Protein AF-A0A3P7MA56-F1 (afdb_monomer_lite)

Secondary structure (DSSP, 8-state):
-------EEEEEETTEEEEEEE----PPPPPHHHH-HHHHHHHHHHHHHHTT--TT-HHHHHHSS--GGG--SS-TTTHHHHHHHS--

Organism: Cylicostephanus goldi (NCBI:txid71465)

pLDDT: mean 71.94, std 13.22, range [43.56, 95.06]

InterPro domains:
  IPR009001 Translation elongation factor EF1A/initiation factor IF2gamma, C-terminal [SSF50465] (1-34)

Radius of gyration: 25.36 Å; chains: 1; bounding box: 46×41×68 Å

Foldseek 3Di:
DDDDPFPKDFDDDVPDTPDIDTDPDDDDDDDPVCVPPVNVVVVVCVVCVVVVNCPPDVCCVVVVPPDCVPPPPDDVVVVVCVVVVVPD

Structure (mmCIF, N/CA/C/O backbone):
data_AF-A0A3P7MA56-F1
#
_entry.id   AF-A0A3P7MA56-F1
#
loop_
_atom_site.group_PDB
_atom_site.id
_atom_site.type_symbol
_atom_site.label_atom_id
_atom_site.label_alt_id
_atom_site.label_comp_id
_atom_site.label_asym_id
_atom_site.label_entity_id
_atom_site.label_seq_id
_atom_site.pdbx_PDB_ins_code
_atom_site.Cartn_x
_atom_site.Cartn_y
_atom_site.Cartn_z
_atom_site.occupancy
_atom_site.B_iso_or_equiv
_atom_site.auth_seq_id
_atom_site.auth_comp_id
_atom_site.auth_asym_id
_atom_site.auth_atom_id
_atom_site.pdbx_PDB_model_num
ATOM 1 N N . MET A 1 1 ? -7.311 -25.169 27.817 1.00 43.56 1 MET A N 1
ATOM 2 C CA . MET A 1 1 ? -6.659 -24.194 26.919 1.00 43.56 1 MET A CA 1
ATOM 3 C C . MET A 1 1 ? -7.687 -23.123 26.603 1.00 43.56 1 MET A C 1
ATOM 5 O O . MET A 1 1 ? -8.626 -23.396 25.869 1.00 43.56 1 MET A O 1
ATOM 9 N N . PHE A 1 2 ? -7.598 -21.976 27.273 1.00 44.88 2 PHE A N 1
ATOM 10 C CA . PHE A 1 2 ? -8.544 -20.873 27.109 1.00 44.88 2 PHE A CA 1
ATOM 11 C C . PHE A 1 2 ? -7.985 -19.978 26.002 1.00 44.88 2 PHE A C 1
ATOM 13 O O . PHE A 1 2 ? -7.008 -19.268 26.214 1.00 44.88 2 PHE A O 1
ATOM 20 N N . ILE A 1 3 ? -8.503 -20.141 24.787 1.00 50.09 3 ILE A N 1
ATOM 21 C CA . ILE A 1 3 ? -8.105 -19.333 23.635 1.00 50.09 3 ILE A CA 1
ATOM 22 C C . ILE A 1 3 ? -8.928 -18.056 23.738 1.00 50.09 3 ILE A C 1
ATOM 24 O O . ILE A 1 3 ? -10.151 -18.105 23.600 1.00 50.09 3 ILE A O 1
ATOM 28 N N . GLU A 1 4 ? -8.275 -16.942 24.054 1.00 58.47 4 GLU A N 1
ATOM 29 C CA . GLU A 1 4 ? -8.933 -15.640 24.073 1.00 58.47 4 GLU A CA 1
ATOM 30 C C . GLU A 1 4 ? -9.557 -15.403 22.687 1.00 58.47 4 GLU A C 1
ATOM 32 O O . GLU A 1 4 ? -8.898 -15.708 21.686 1.00 58.47 4 GLU A O 1
ATOM 37 N N . PRO A 1 5 ? -10.830 -14.969 22.583 1.00 62.59 5 PRO A N 1
ATOM 38 C CA . PRO A 1 5 ? -11.510 -14.848 21.302 1.00 62.59 5 PRO A CA 1
ATOM 39 C C . PRO A 1 5 ? -10.764 -13.850 20.428 1.00 62.59 5 PRO A C 1
ATOM 41 O O . PRO A 1 5 ? -10.940 -12.638 20.532 1.00 62.59 5 PRO A O 1
ATOM 44 N N . GLN A 1 6 ? -9.892 -14.367 19.571 1.00 65.69 6 GLN A N 1
ATOM 45 C CA . GLN A 1 6 ? -9.098 -13.522 18.713 1.00 65.69 6 GLN A CA 1
ATOM 46 C C . GLN A 1 6 ? -10.054 -12.810 17.771 1.00 65.69 6 GLN A C 1
ATOM 48 O O . GLN A 1 6 ? -10.858 -13.464 17.097 1.00 65.69 6 GLN A O 1
ATOM 53 N N . GLN A 1 7 ? -10.023 -11.474 17.803 1.00 73.44 7 GLN A N 1
ATOM 54 C CA . GLN A 1 7 ? -10.942 -10.618 17.064 1.00 73.44 7 GLN A CA 1
ATOM 55 C C . GLN A 1 7 ? -10.744 -10.879 15.569 1.00 73.44 7 GLN A C 1
ATOM 57 O O . GLN A 1 7 ? -9.870 -10.324 14.904 1.00 73.44 7 GLN A O 1
ATOM 62 N N . ARG A 1 8 ? -11.528 -11.820 15.052 1.00 83.50 8 ARG A N 1
ATOM 63 C CA . ARG A 1 8 ? -11.537 -12.207 13.654 1.00 83.50 8 ARG A CA 1
ATOM 64 C C . ARG A 1 8 ? -12.453 -11.248 12.930 1.00 83.50 8 ARG A C 1
ATOM 66 O O . ARG A 1 8 ? -13.606 -11.082 13.319 1.00 83.50 8 ARG A O 1
ATOM 73 N N . PHE A 1 9 ? -11.953 -10.638 11.872 1.00 87.19 9 PHE A N 1
ATOM 74 C CA . PHE A 1 9 ? -12.729 -9.732 11.045 1.00 87.19 9 PHE A CA 1
ATOM 75 C C . PHE A 1 9 ? -12.895 -10.306 9.642 1.00 87.19 9 PHE A C 1
ATOM 77 O O . PHE A 1 9 ? -12.123 -11.146 9.176 1.00 87.19 9 PHE A O 1
ATOM 84 N N . THR A 1 10 ? -13.949 -9.862 8.967 1.00 90.75 10 THR A N 1
ATOM 85 C CA . THR A 1 10 ? -14.221 -10.185 7.567 1.00 90.75 10 THR A CA 1
ATOM 86 C C . THR A 1 10 ? -14.478 -8.882 6.829 1.00 90.75 10 THR A C 1
ATOM 88 O O . THR A 1 10 ? -15.364 -8.124 7.214 1.00 90.75 10 THR A O 1
ATOM 91 N N . ILE A 1 11 ? -13.710 -8.623 5.777 1.00 92.50 11 ILE A N 1
ATOM 92 C CA . ILE A 1 11 ? -13.912 -7.493 4.875 1.00 92.50 11 ILE A CA 1
ATOM 93 C C . ILE A 1 11 ? -14.873 -7.953 3.783 1.00 92.50 11 ILE A C 1
ATOM 95 O O . ILE A 1 11 ? -14.645 -8.970 3.121 1.00 92.50 11 ILE A O 1
ATOM 99 N N . ARG A 1 12 ? -15.967 -7.211 3.614 1.00 94.19 12 ARG A N 1
ATOM 100 C CA . ARG A 1 12 ? -16.963 -7.456 2.572 1.00 94.19 12 ARG A CA 1
ATOM 101 C C . ARG A 1 12 ? -17.094 -6.238 1.674 1.00 94.19 12 ARG A C 1
ATOM 103 O O . ARG A 1 12 ? -17.118 -5.110 2.158 1.00 94.19 12 ARG A O 1
ATOM 110 N N . GLN A 1 13 ? -17.222 -6.484 0.379 1.00 93.62 13 GLN A N 1
ATOM 111 C CA . GLN A 1 13 ? -17.589 -5.493 -0.620 1.00 93.62 13 GLN A CA 1
ATOM 112 C C .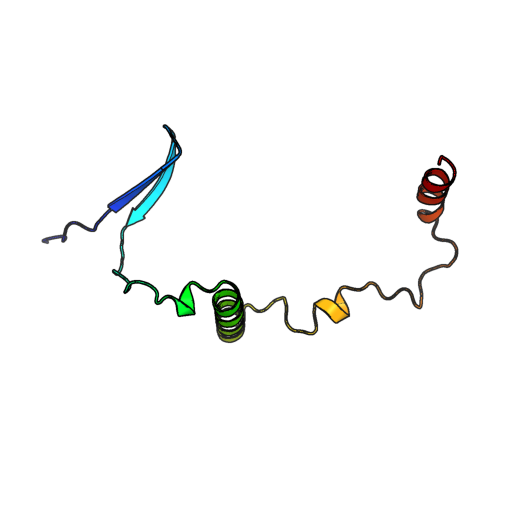 GLN A 1 13 ? -18.939 -5.912 -1.207 1.00 93.62 13 GLN A C 1
ATOM 114 O O . GLN A 1 13 ? -19.031 -6.863 -1.981 1.00 93.62 13 GLN A O 1
ATOM 119 N N . GLY A 1 14 ? -20.009 -5.246 -0.764 1.00 92.12 14 GLY A N 1
ATOM 120 C CA . GLY A 1 14 ? -21.379 -5.667 -1.058 1.00 92.12 14 GLY A CA 1
ATOM 121 C C . GLY A 1 14 ? -21.683 -7.044 -0.462 1.00 92.12 14 GLY A C 1
ATOM 122 O O . GLY A 1 14 ? -21.596 -7.240 0.750 1.00 92.12 14 GLY A O 1
ATOM 123 N N . THR A 1 15 ? -22.027 -8.004 -1.320 1.00 93.38 15 THR A N 1
ATOM 124 C CA . THR A 1 15 ? -22.321 -9.394 -0.933 1.00 93.38 15 THR A CA 1
ATOM 125 C C . THR A 1 15 ? -21.088 -10.301 -0.937 1.00 93.38 15 THR A C 1
ATOM 127 O O . THR A 1 15 ? -21.168 -11.433 -0.461 1.00 93.38 15 THR A O 1
ATOM 130 N N . THR A 1 16 ? -19.944 -9.824 -1.434 1.00 93.06 16 THR A N 1
ATOM 131 C CA . THR A 1 16 ? -18.734 -10.634 -1.603 1.00 93.06 16 THR A CA 1
ATOM 132 C C . THR A 1 16 ? -17.749 -10.408 -0.462 1.00 93.06 16 THR A C 1
ATOM 134 O O . THR A 1 16 ? -17.444 -9.273 -0.097 1.00 93.06 16 THR A O 1
ATOM 137 N N . THR A 1 17 ? -17.207 -11.495 0.085 1.00 95.06 17 THR A N 1
ATOM 138 C CA . THR A 1 17 ? -16.092 -11.447 1.038 1.00 95.06 17 THR A CA 1
ATOM 139 C C . THR A 1 17 ? -14.781 -11.252 0.283 1.00 95.06 17 THR A C 1
ATOM 141 O O . THR A 1 17 ? -14.401 -12.109 -0.510 1.00 95.06 17 THR A O 1
ATOM 144 N N . THR A 1 18 ? -14.086 -10.144 0.538 1.00 94.12 18 THR A N 1
ATOM 145 C CA . THR A 1 18 ? -12.788 -9.823 -0.080 1.00 94.12 18 THR A CA 1
ATOM 146 C C . THR A 1 18 ? -11.605 -10.243 0.787 1.00 94.12 18 THR A C 1
ATOM 148 O O . THR A 1 18 ? -10.502 -10.410 0.274 1.00 94.12 18 THR A O 1
ATOM 151 N N . GLY A 1 19 ? -11.816 -10.460 2.088 1.00 92.31 19 GLY A N 1
ATOM 152 C CA . GLY A 1 19 ? -10.772 -10.971 2.968 1.00 92.31 19 GLY A CA 1
ATOM 153 C C . GLY A 1 19 ? -11.275 -11.338 4.357 1.00 92.31 19 GLY A C 1
ATOM 154 O O . GLY A 1 19 ? -12.265 -10.798 4.845 1.00 92.31 19 GLY A O 1
ATOM 155 N N . THR A 1 20 ? -10.567 -12.252 5.010 1.00 91.62 20 THR A N 1
ATOM 156 C CA . THR A 1 20 ? -10.765 -12.618 6.417 1.00 91.62 20 THR A CA 1
ATOM 157 C C . THR A 1 20 ? -9.431 -12.528 7.132 1.00 91.62 20 THR A C 1
ATOM 159 O O . THR A 1 20 ? -8.420 -12.961 6.582 1.00 91.62 20 THR A O 1
ATOM 162 N N . GLY A 1 21 ? -9.420 -12.006 8.351 1.00 87.06 21 GLY A N 1
ATOM 163 C CA . GLY A 1 21 ? -8.194 -11.836 9.116 1.00 87.06 21 GLY A CA 1
ATOM 164 C C . GLY A 1 21 ? -8.437 -11.920 10.610 1.00 87.06 21 GLY A C 1
ATOM 165 O O . GLY A 1 21 ? -9.574 -12.008 11.073 1.00 87.06 21 GLY A O 1
ATOM 166 N N . VAL A 1 22 ? -7.347 -11.907 11.360 1.00 85.50 22 VAL A N 1
ATOM 167 C CA . VAL A 1 22 ? -7.341 -11.880 12.819 1.00 85.50 22 VAL A CA 1
ATOM 168 C C . VAL A 1 22 ? -6.481 -10.696 13.235 1.00 85.50 22 VAL A C 1
ATOM 170 O O . VAL A 1 22 ? -5.394 -10.517 12.688 1.00 85.50 22 VAL A O 1
ATOM 173 N N . PHE A 1 23 ? -6.965 -9.874 14.164 1.00 79.62 23 PHE A N 1
ATOM 174 C CA . PHE A 1 23 ? -6.135 -8.823 14.746 1.00 79.62 23 PHE A CA 1
ATOM 175 C C . PHE A 1 23 ? -5.053 -9.453 15.630 1.00 79.62 23 PHE A C 1
ATOM 177 O O . PHE A 1 23 ? -5.358 -10.250 16.518 1.00 79.62 23 PHE A O 1
ATOM 184 N N . THR A 1 24 ? -3.793 -9.109 15.369 1.00 78.94 24 THR A N 1
ATOM 185 C CA . THR A 1 24 ? -2.653 -9.523 16.197 1.00 78.94 24 THR A CA 1
ATOM 186 C C . THR A 1 24 ? -2.430 -8.542 17.341 1.00 78.94 24 THR A C 1
ATOM 188 O O . THR A 1 24 ? -2.294 -8.965 18.482 1.00 78.94 24 THR A O 1
ATOM 191 N N . GLU A 1 25 ? -2.444 -7.240 17.043 1.00 78.81 25 GLU A N 1
ATOM 192 C CA . GLU A 1 25 ? -2.206 -6.148 17.990 1.00 78.81 25 GLU A CA 1
ATOM 193 C C . GLU A 1 25 ? -3.032 -4.914 17.591 1.00 78.81 25 GLU A C 1
ATOM 195 O O . GLU A 1 25 ? -3.284 -4.678 16.405 1.00 78.81 25 GLU A O 1
ATOM 200 N N . LEU A 1 26 ? -3.461 -4.122 18.580 1.00 75.94 26 LEU A N 1
ATOM 201 C CA . LEU A 1 26 ? -4.241 -2.900 18.371 1.00 75.94 26 LEU A CA 1
ATOM 202 C C . LEU A 1 26 ? -3.300 -1.691 18.379 1.00 75.94 26 LEU A C 1
ATOM 204 O O . LEU A 1 26 ? -2.741 -1.334 19.414 1.00 75.94 26 LEU A O 1
ATOM 208 N N . LEU A 1 27 ? -3.103 -1.079 17.212 1.00 78.62 27 LEU A N 1
ATOM 209 C CA . LEU A 1 27 ? -2.214 0.074 17.063 1.00 78.62 27 LEU A CA 1
ATOM 210 C C . LEU A 1 27 ? -2.892 1.373 17.536 1.00 78.62 27 LEU A C 1
ATOM 212 O O . LEU A 1 27 ? -4.114 1.509 17.400 1.00 78.62 27 LEU A O 1
ATOM 216 N N . PRO A 1 28 ? -2.123 2.346 18.062 1.00 84.31 28 PRO A N 1
ATOM 217 C CA . PRO A 1 28 ? -2.664 3.645 18.442 1.00 84.31 28 PRO A CA 1
ATOM 218 C C . PRO A 1 28 ? -3.215 4.406 17.219 1.00 84.31 28 PRO A C 1
ATOM 220 O O . PRO A 1 28 ? -2.725 4.221 16.099 1.00 84.31 28 PRO A O 1
ATOM 223 N N . PRO A 1 29 ? -4.220 5.284 17.407 1.00 83.56 29 PRO A N 1
ATOM 224 C CA . PRO A 1 29 ? -4.715 6.148 16.342 1.00 83.56 29 PRO A CA 1
ATOM 225 C C . PRO A 1 29 ? -3.596 7.016 15.761 1.00 83.56 29 PRO A C 1
ATOM 227 O O . PRO A 1 29 ? -2.809 7.598 16.505 1.00 83.56 29 PRO A O 1
ATOM 230 N N . GLN A 1 30 ? -3.562 7.142 14.434 1.00 81.94 30 GLN A N 1
ATOM 231 C CA . GLN A 1 30 ? -2.593 8.006 13.761 1.00 81.94 30 GLN A CA 1
ATOM 232 C C . GLN A 1 30 ? -2.837 9.477 14.100 1.00 81.94 30 GLN A C 1
ATOM 234 O O . GLN A 1 30 ? -3.977 9.959 14.060 1.00 81.94 30 GLN A O 1
ATOM 239 N N . THR A 1 31 ? -1.749 10.192 14.359 1.00 84.88 31 THR A N 1
ATOM 240 C CA . THR A 1 31 ? -1.745 11.646 14.534 1.00 84.88 31 THR A CA 1
ATOM 241 C C . THR A 1 31 ? -2.049 12.361 13.213 1.00 84.88 31 THR A C 1
ATOM 243 O O . THR A 1 31 ? -1.896 11.804 12.121 1.00 84.88 31 THR A O 1
ATOM 246 N N . ASP A 1 32 ? -2.490 13.618 13.277 1.00 80.19 32 ASP A N 1
ATOM 247 C CA . ASP A 1 32 ? -2.830 14.382 12.068 1.00 80.19 32 ASP A CA 1
ATOM 248 C C . ASP A 1 32 ? -1.604 14.679 11.186 1.00 80.19 32 ASP A C 1
ATOM 250 O O . ASP A 1 32 ? -1.718 14.764 9.960 1.00 80.19 32 ASP A O 1
ATOM 254 N N . GLU A 1 33 ? -0.410 14.735 11.780 1.00 76.94 33 GLU A N 1
ATOM 255 C CA . GLU A 1 33 ? 0.858 14.868 11.057 1.00 76.94 33 GLU A CA 1
ATOM 256 C C . GLU A 1 33 ? 1.201 13.616 10.234 1.00 76.94 33 GLU A C 1
ATOM 258 O O . GLU A 1 33 ? 1.736 13.727 9.124 1.00 76.94 33 GLU A O 1
ATOM 263 N N . GLU A 1 34 ? 0.855 12.427 10.734 1.00 72.06 34 GLU A N 1
ATOM 264 C CA . GLU A 1 34 ? 1.073 11.137 10.063 1.00 72.06 34 GLU A CA 1
ATOM 265 C C . GLU A 1 34 ? 0.046 10.867 8.959 1.00 72.06 34 GLU A C 1
ATOM 267 O O . GLU A 1 34 ? 0.350 10.191 7.971 1.00 72.06 34 GLU A O 1
ATOM 272 N N . LYS A 1 35 ? -1.159 11.437 9.078 1.00 77.31 35 LYS A N 1
ATOM 273 C CA . LYS A 1 35 ? -2.178 11.386 8.018 1.00 77.31 35 LYS A CA 1
ATOM 274 C C . LYS A 1 35 ? -1.776 12.195 6.785 1.00 77.31 35 LYS A C 1
ATOM 276 O O . LYS A 1 35 ? -2.326 11.969 5.705 1.00 77.31 35 LYS A O 1
ATOM 281 N N . ASN A 1 36 ? -0.818 13.120 6.909 1.00 82.50 36 ASN A N 1
ATOM 282 C CA . ASN A 1 36 ? -0.374 13.933 5.786 1.00 82.50 36 ASN A CA 1
ATOM 283 C C . ASN A 1 36 ? 0.287 13.051 4.701 1.00 82.50 36 ASN A C 1
ATOM 285 O O . ASN A 1 36 ? 1.316 12.411 4.952 1.00 82.50 36 ASN A O 1
ATOM 289 N N . PRO A 1 37 ? -0.235 13.042 3.459 1.00 79.56 37 PRO A N 1
ATOM 290 C CA . PRO A 1 37 ? 0.249 12.160 2.398 1.00 79.56 37 PRO A CA 1
ATOM 291 C C . PRO A 1 37 ? 1.720 12.396 2.028 1.00 79.56 37 PRO A C 1
ATOM 293 O O . PRO A 1 37 ? 2.391 11.467 1.572 1.00 79.56 37 PRO A O 1
ATOM 296 N N . LYS A 1 38 ? 2.250 13.611 2.236 1.00 80.00 38 LYS A N 1
ATOM 297 C CA . LYS A 1 38 ? 3.671 13.913 2.000 1.00 80.00 38 LYS A CA 1
ATOM 298 C C . LYS A 1 38 ? 4.568 13.217 3.026 1.00 80.00 38 LYS A C 1
ATOM 300 O O . LYS A 1 38 ? 5.5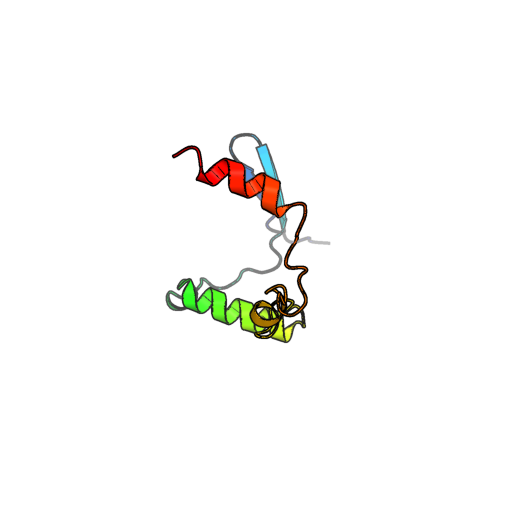63 12.599 2.648 1.00 80.00 38 LYS A O 1
ATOM 305 N N . ASN A 1 39 ? 4.176 13.255 4.298 1.00 79.88 39 ASN A N 1
ATOM 306 C CA . ASN A 1 39 ? 4.909 12.614 5.389 1.00 79.88 39 ASN A CA 1
ATOM 307 C C . ASN A 1 39 ? 4.844 11.092 5.265 1.00 79.88 39 ASN A C 1
ATOM 309 O O . ASN A 1 39 ? 5.876 10.430 5.347 1.00 79.88 39 ASN A O 1
ATOM 313 N N . LYS A 1 40 ? 3.669 10.545 4.931 1.00 79.19 40 LYS A N 1
ATOM 314 C CA . LYS A 1 40 ? 3.488 9.108 4.696 1.00 79.19 40 LYS A CA 1
ATOM 315 C C . LYS A 1 40 ? 4.426 8.568 3.614 1.00 79.19 40 LYS A C 1
ATOM 317 O O . LYS A 1 40 ? 5.074 7.549 3.826 1.00 79.19 40 LYS A O 1
ATOM 322 N N . LYS A 1 41 ? 4.553 9.264 2.477 1.00 78.62 41 LYS A N 1
ATOM 323 C CA . LYS A 1 41 ? 5.483 8.865 1.403 1.00 78.62 41 LYS A CA 1
ATOM 324 C C . LYS A 1 41 ? 6.942 8.903 1.855 1.00 78.62 41 LYS A C 1
ATOM 326 O O . LYS A 1 41 ? 7.700 7.994 1.527 1.00 78.62 41 LYS A O 1
ATOM 331 N N . LYS A 1 42 ? 7.332 9.931 2.613 1.00 81.19 42 LYS A N 1
ATOM 332 C CA . LYS A 1 42 ? 8.696 10.064 3.143 1.00 81.19 42 LYS A CA 1
ATOM 333 C C . LYS A 1 42 ? 9.030 8.935 4.124 1.00 81.19 42 LYS A C 1
ATOM 335 O O . LYS A 1 42 ? 10.084 8.323 3.994 1.00 81.19 42 LYS A O 1
ATOM 340 N N . LEU A 1 43 ? 8.118 8.632 5.047 1.00 78.00 43 LEU A N 1
ATOM 341 C CA . LEU A 1 43 ? 8.266 7.547 6.020 1.00 78.00 43 LEU A CA 1
ATOM 342 C C . LEU A 1 43 ? 8.289 6.173 5.339 1.00 78.00 43 LEU A C 1
ATOM 344 O O . LEU A 1 43 ? 9.146 5.356 5.652 1.00 78.00 43 LEU A O 1
ATOM 348 N N . MET A 1 44 ? 7.424 5.946 4.345 1.00 78.44 44 MET A N 1
ATOM 349 C CA . MET A 1 44 ? 7.451 4.719 3.541 1.00 78.44 44 MET A CA 1
ATOM 350 C C . MET A 1 44 ? 8.779 4.550 2.801 1.00 78.44 44 MET A C 1
ATOM 352 O O . MET A 1 44 ? 9.336 3.460 2.818 1.00 78.44 44 MET A O 1
ATOM 356 N N . LYS A 1 45 ? 9.313 5.611 2.181 1.00 75.81 45 LYS A N 1
ATOM 357 C CA . LYS A 1 45 ? 10.616 5.552 1.500 1.00 75.81 45 LYS A CA 1
ATOM 358 C C . LYS A 1 45 ? 11.738 5.182 2.475 1.00 75.81 45 LYS A C 1
ATOM 360 O O . LYS A 1 45 ? 12.541 4.314 2.154 1.00 75.81 45 LYS A O 1
ATOM 365 N N . ALA A 1 46 ? 11.755 5.802 3.655 1.00 79.62 46 ALA A N 1
ATOM 366 C CA . ALA A 1 46 ? 12.746 5.519 4.690 1.00 79.62 46 ALA A CA 1
ATOM 367 C C . ALA A 1 46 ? 12.662 4.067 5.194 1.00 79.62 46 ALA A C 1
ATOM 369 O O . ALA A 1 46 ? 13.685 3.405 5.329 1.00 79.62 46 ALA A O 1
ATOM 370 N N . GLU A 1 47 ? 11.453 3.546 5.411 1.00 77.25 47 GLU A N 1
ATOM 371 C CA . GLU A 1 47 ? 11.260 2.166 5.866 1.00 77.25 47 GLU A CA 1
ATOM 372 C C . GLU A 1 47 ? 11.625 1.143 4.779 1.00 77.25 47 GLU A C 1
ATOM 374 O O . GLU A 1 47 ? 12.279 0.143 5.062 1.00 77.25 47 GLU A O 1
ATOM 379 N N . MET A 1 48 ? 11.284 1.418 3.516 1.00 72.56 48 MET A N 1
ATOM 380 C CA . MET A 1 48 ? 11.690 0.582 2.380 1.00 72.56 48 MET A CA 1
ATOM 381 C C . MET A 1 48 ? 13.212 0.536 2.219 1.00 72.56 48 MET A C 1
ATOM 383 O O . MET A 1 48 ? 13.769 -0.527 1.957 1.00 72.56 48 MET A O 1
ATOM 387 N N . GLU A 1 49 ? 13.899 1.664 2.407 1.00 75.81 49 GLU A N 1
ATOM 388 C CA . GLU A 1 49 ? 15.363 1.721 2.408 1.00 75.81 49 GLU A CA 1
ATOM 389 C C . GLU A 1 49 ? 15.962 0.940 3.584 1.00 75.81 49 GLU A C 1
ATOM 391 O O . GLU A 1 49 ? 16.867 0.133 3.378 1.00 75.81 49 GLU A O 1
ATOM 396 N N . ARG A 1 50 ? 15.400 1.090 4.792 1.00 77.94 50 ARG A N 1
ATOM 397 C CA . ARG A 1 50 ? 15.807 0.337 5.990 1.00 77.94 50 ARG A CA 1
ATOM 398 C C . ARG A 1 50 ? 15.675 -1.174 5.802 1.00 77.94 50 ARG A C 1
ATOM 400 O O . ARG A 1 50 ? 16.534 -1.925 6.253 1.00 77.94 50 ARG A O 1
ATOM 407 N N . LEU A 1 51 ? 14.607 -1.619 5.145 1.00 73.88 51 LEU A N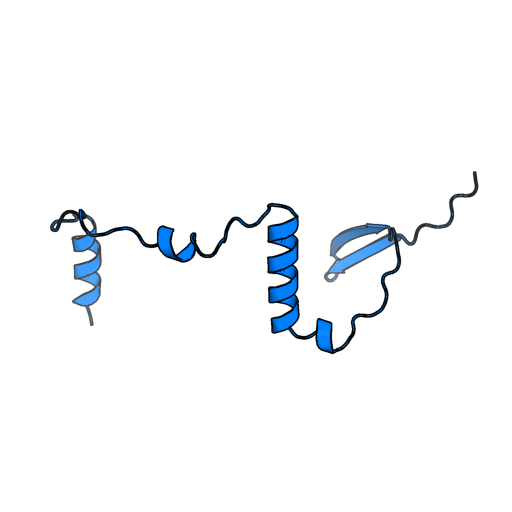 1
ATOM 408 C CA . LEU A 1 51 ? 14.358 -3.030 4.850 1.00 73.88 51 LEU A CA 1
ATOM 409 C C . LEU A 1 51 ? 15.182 -3.546 3.653 1.00 73.88 51 LEU A C 1
ATOM 411 O O . LEU A 1 51 ? 15.087 -4.725 3.322 1.00 73.88 51 LEU A O 1
ATOM 415 N N . GLY A 1 52 ? 15.975 -2.694 2.988 1.00 69.62 52 GLY A N 1
ATOM 416 C CA . GLY A 1 52 ? 16.724 -3.052 1.777 1.00 69.62 52 GLY A CA 1
ATOM 417 C C . GLY A 1 52 ? 15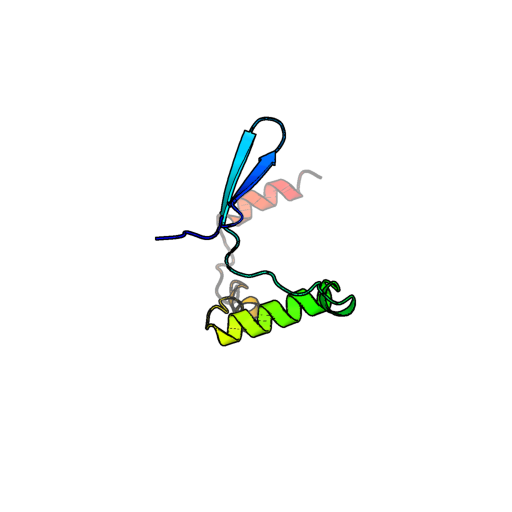.844 -3.229 0.532 1.00 69.62 52 GLY A C 1
ATOM 418 O O . GLY A 1 52 ? 16.327 -3.630 -0.523 1.00 69.62 52 GLY A O 1
ATOM 419 N N . PHE A 1 53 ? 14.557 -2.893 0.635 1.00 63.53 53 PHE A N 1
ATOM 420 C CA . PHE A 1 53 ? 13.537 -2.975 -0.410 1.00 63.53 53 PHE A CA 1
ATOM 421 C C . PHE A 1 53 ? 13.344 -1.631 -1.121 1.00 63.53 53 PHE A C 1
ATOM 423 O O . PHE A 1 53 ? 12.216 -1.239 -1.421 1.00 63.53 53 PHE A O 1
ATOM 430 N N . ASN A 1 54 ? 14.421 -0.900 -1.418 1.00 56.50 54 ASN A N 1
ATOM 431 C CA . ASN A 1 54 ? 14.323 0.284 -2.272 1.00 56.50 54 ASN A CA 1
ATOM 432 C C . ASN A 1 54 ? 14.785 -0.015 -3.715 1.00 56.50 54 ASN A C 1
ATOM 434 O O . ASN A 1 54 ? 15.922 0.302 -4.067 1.00 56.50 54 ASN A O 1
ATOM 438 N N . PRO A 1 55 ? 13.915 -0.568 -4.589 1.00 55.47 55 PRO A N 1
ATOM 439 C CA . PRO A 1 55 ? 14.204 -0.702 -6.018 1.00 55.47 55 PRO A CA 1
ATOM 440 C C . PRO A 1 55 ? 14.208 0.648 -6.763 1.00 55.47 55 PRO A C 1
ATOM 442 O O . PRO A 1 55 ? 14.551 0.690 -7.942 1.00 55.47 55 PRO A O 1
ATOM 445 N N . TYR A 1 56 ? 13.862 1.756 -6.093 1.00 54.22 56 TYR A N 1
ATOM 446 C CA . TYR A 1 56 ? 13.765 3.109 -6.652 1.00 54.22 56 TYR A CA 1
ATOM 447 C C . TYR A 1 56 ? 14.675 4.107 -5.920 1.00 54.22 56 TYR A C 1
ATOM 449 O O . TYR A 1 56 ? 14.284 5.245 -5.642 1.00 54.22 56 TYR A O 1
ATOM 457 N N . GLY A 1 57 ? 15.906 3.704 -5.590 1.00 56.28 57 GLY A N 1
ATOM 458 C CA . GLY A 1 57 ? 16.941 4.670 -5.207 1.00 56.28 57 GLY A CA 1
ATOM 459 C C . GLY A 1 57 ? 17.039 5.806 -6.239 1.00 56.28 57 GLY A C 1
ATOM 460 O O . GLY A 1 57 ? 16.652 5.624 -7.392 1.00 56.28 57 GLY A O 1
ATOM 461 N N . GLU A 1 58 ? 17.579 6.972 -5.864 1.00 56.88 58 GLU A N 1
ATOM 462 C CA . GLU A 1 58 ? 17.684 8.158 -6.752 1.00 56.88 58 GLU A CA 1
ATOM 463 C C . GLU A 1 58 ? 18.346 7.871 -8.118 1.00 56.88 58 GLU A C 1
ATOM 465 O O . GLU A 1 58 ? 18.191 8.618 -9.083 1.00 56.88 58 GLU A O 1
ATOM 470 N N . LEU A 1 59 ? 19.072 6.758 -8.222 1.00 53.22 59 LEU A N 1
ATOM 471 C CA . LEU A 1 59 ? 19.693 6.259 -9.443 1.00 53.22 59 LEU A CA 1
ATOM 472 C C . LEU A 1 59 ? 18.717 5.625 -10.445 1.00 53.22 59 LEU A C 1
ATOM 474 O O . LEU A 1 59 ? 19.047 5.583 -11.629 1.00 53.22 59 LEU A O 1
ATOM 478 N N . ALA A 1 60 ? 17.552 5.128 -10.023 1.00 52.12 60 ALA A N 1
ATOM 479 C CA . ALA A 1 60 ? 16.616 4.445 -10.915 1.00 52.12 60 ALA A CA 1
ATOM 480 C C . ALA A 1 60 ? 16.023 5.417 -11.945 1.00 52.12 60 ALA A C 1
ATOM 482 O O . ALA A 1 60 ? 16.077 5.132 -13.134 1.00 52.12 60 ALA A O 1
ATOM 483 N N . GLU A 1 61 ? 15.580 6.611 -11.537 1.00 52.47 61 GLU A N 1
ATOM 484 C CA . GLU A 1 61 ? 15.058 7.624 -12.473 1.00 52.47 61 GLU A CA 1
ATOM 485 C C . GLU A 1 61 ? 16.115 8.110 -13.482 1.00 52.47 61 GLU A C 1
ATOM 487 O O . GLU A 1 61 ? 15.787 8.422 -14.627 1.00 52.47 61 GLU A O 1
ATOM 492 N N . LYS A 1 62 ? 17.398 8.131 -13.088 1.00 54.16 62 LYS A N 1
ATOM 493 C CA . LYS A 1 62 ? 18.518 8.459 -13.988 1.00 54.16 62 LYS A CA 1
ATOM 494 C C . LYS A 1 62 ? 18.889 7.317 -14.935 1.00 54.16 62 LYS A C 1
ATOM 496 O O . LYS A 1 62 ? 19.322 7.596 -16.046 1.00 54.16 62 LYS A O 1
ATOM 501 N N . ARG A 1 63 ? 18.733 6.056 -14.518 1.00 55.53 63 ARG A N 1
ATOM 502 C CA . ARG A 1 63 ? 19.067 4.864 -15.322 1.00 55.53 63 ARG A CA 1
ATOM 503 C C . ARG A 1 63 ? 17.907 4.343 -16.172 1.00 55.53 63 ARG A C 1
ATOM 505 O O . ARG A 1 63 ? 18.151 3.552 -17.074 1.00 55.53 63 ARG A O 1
ATOM 512 N N . LEU A 1 64 ? 16.670 4.768 -15.902 1.00 55.09 64 LEU A N 1
ATOM 513 C CA . LEU A 1 64 ? 15.494 4.355 -16.675 1.00 55.09 64 LEU A CA 1
ATOM 514 C C . LEU A 1 64 ? 15.273 5.183 -17.946 1.00 55.09 64 LEU A C 1
ATOM 516 O O . LEU A 1 64 ? 14.368 4.870 -18.716 1.00 55.09 64 LEU A O 1
ATOM 520 N N . LYS A 1 65 ? 16.050 6.251 -18.167 1.00 59.53 65 LYS A N 1
ATOM 521 C CA . LYS A 1 65 ? 16.050 6.936 -19.461 1.00 59.53 65 LYS A CA 1
ATOM 522 C C . LYS A 1 65 ? 16.906 6.112 -20.422 1.00 59.53 65 LYS A C 1
ATOM 524 O O . LYS A 1 65 ? 18.088 5.935 -20.130 1.00 59.53 65 LYS A O 1
ATOM 529 N N . PRO A 1 66 ? 16.345 5.607 -21.535 1.00 64.56 66 PRO A N 1
ATOM 530 C CA . PRO A 1 66 ? 17.153 4.960 -22.555 1.00 64.56 66 PRO A CA 1
ATOM 531 C C . PRO A 1 66 ? 18.222 5.943 -23.034 1.00 64.56 66 PRO A C 1
ATOM 533 O O . PRO A 1 66 ? 17.914 7.099 -23.334 1.00 64.56 66 PRO A O 1
ATOM 536 N N . ASP A 1 67 ? 19.479 5.510 -23.052 1.00 65.88 67 ASP A N 1
ATOM 537 C CA . ASP A 1 67 ? 20.554 6.309 -23.624 1.00 65.88 67 ASP A CA 1
ATOM 538 C C . ASP A 1 67 ? 20.453 6.251 -25.153 1.00 65.88 67 ASP A C 1
ATOM 540 O O . ASP A 1 67 ? 20.736 5.227 -25.778 1.00 65.88 67 ASP A O 1
ATOM 544 N N . TYR A 1 68 ? 20.019 7.356 -25.758 1.00 66.94 68 TYR A N 1
ATOM 545 C CA . TYR A 1 68 ? 19.861 7.465 -27.206 1.00 66.94 68 TYR A CA 1
ATOM 546 C C . TYR A 1 68 ? 21.156 7.873 -27.929 1.00 66.94 68 TYR A C 1
ATOM 548 O O . TYR A 1 68 ? 21.150 7.986 -29.153 1.00 66.94 68 TYR A O 1
ATOM 556 N N . SER A 1 69 ? 22.277 8.048 -27.217 1.00 74.06 69 SER A N 1
ATOM 557 C CA . SER A 1 69 ? 23.550 8.528 -27.790 1.00 74.06 69 SER A CA 1
ATOM 558 C C . SER A 1 69 ? 24.122 7.617 -28.887 1.00 74.06 69 SER A C 1
ATOM 560 O O . SER A 1 69 ? 24.859 8.082 -29.755 1.00 74.06 69 SER A O 1
ATOM 562 N N . HIS A 1 70 ? 23.752 6.332 -28.888 1.00 69.88 70 HIS A N 1
ATOM 563 C CA . HIS A 1 70 ? 24.127 5.349 -29.914 1.00 69.88 70 HIS A CA 1
ATOM 564 C C . HIS A 1 70 ? 22.931 4.772 -30.678 1.00 69.88 70 HIS A C 1
ATOM 566 O O . HIS A 1 70 ? 23.059 3.751 -31.355 1.00 69.88 70 HIS A O 1
ATOM 572 N N . SER A 1 71 ? 21.755 5.395 -30.575 1.00 68.50 71 SER A N 1
ATOM 573 C CA . SER A 1 71 ? 20.594 4.920 -31.322 1.00 68.50 71 SER A CA 1
ATOM 574 C C . SER A 1 71 ? 20.800 5.133 -32.829 1.00 68.50 71 SER A C 1
ATOM 576 O O . SER A 1 71 ? 21.212 6.224 -33.237 1.00 68.50 71 SER A O 1
ATOM 578 N N . PRO A 1 72 ? 20.532 4.117 -33.673 1.00 75.19 72 PRO A N 1
ATOM 579 C CA . PRO A 1 72 ? 20.572 4.270 -35.123 1.00 75.19 72 PRO A CA 1
ATOM 580 C C . PRO A 1 72 ? 19.649 5.411 -35.560 1.00 75.19 72 PRO A C 1
ATOM 582 O 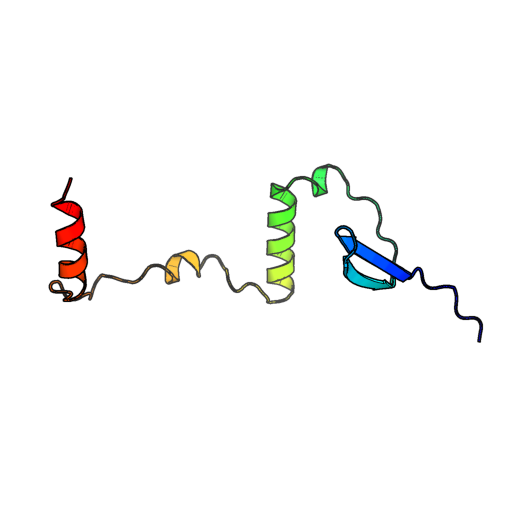O . PRO A 1 72 ? 18.489 5.452 -35.151 1.00 75.19 72 PRO A O 1
ATOM 585 N N . LYS A 1 73 ? 20.158 6.332 -36.389 1.00 66.81 73 LYS A N 1
ATOM 586 C CA . LYS A 1 73 ? 19.351 7.438 -36.940 1.00 66.81 73 LYS A CA 1
ATOM 587 C C . LYS A 1 73 ? 18.186 6.923 -37.790 1.00 66.81 73 LYS A C 1
ATOM 589 O O . LYS A 1 73 ? 17.114 7.510 -37.758 1.00 66.81 73 LYS A O 1
ATOM 594 N N . ASP A 1 74 ? 18.384 5.797 -38.472 1.00 69.50 74 ASP A N 1
ATOM 595 C CA . ASP A 1 74 ? 17.340 5.066 -39.185 1.00 69.50 74 ASP A CA 1
ATOM 596 C C . ASP A 1 74 ? 16.779 3.952 -38.294 1.00 69.50 74 ASP A C 1
ATOM 598 O O . ASP A 1 74 ? 17.177 2.789 -38.386 1.00 69.50 74 ASP A O 1
ATOM 602 N N . ASN A 1 75 ? 15.861 4.305 -37.392 1.00 67.81 75 ASN A N 1
ATOM 603 C CA . ASN A 1 75 ? 15.070 3.305 -36.684 1.00 67.81 75 ASN A CA 1
ATOM 604 C C . ASN A 1 75 ? 13.898 2.875 -37.589 1.00 67.81 75 ASN A C 1
ATOM 606 O O . ASN A 1 75 ? 13.007 3.690 -37.838 1.00 67.81 75 ASN A O 1
ATOM 610 N N . PRO A 1 76 ? 13.831 1.617 -38.063 1.00 68.75 76 PRO A N 1
ATOM 611 C CA . PRO A 1 76 ? 12.740 1.160 -38.926 1.00 68.75 76 PRO A CA 1
ATOM 612 C C . PRO A 1 76 ? 11.361 1.266 -38.256 1.00 68.75 76 PRO A C 1
ATOM 614 O O . PRO A 1 76 ? 10.359 1.389 -38.954 1.00 68.75 76 PRO A O 1
ATOM 617 N N . ALA A 1 77 ? 11.301 1.281 -36.918 1.00 68.31 77 ALA A N 1
ATOM 618 C CA . ALA A 1 77 ? 10.065 1.507 -36.176 1.00 68.31 77 ALA A CA 1
ATOM 619 C C . ALA A 1 77 ? 9.615 2.980 -36.165 1.00 68.31 77 ALA A C 1
ATOM 621 O O . ALA A 1 77 ? 8.438 3.231 -35.940 1.00 68.31 77 ALA A O 1
ATOM 622 N N . ALA A 1 78 ? 10.502 3.952 -36.426 1.00 67.06 78 ALA A N 1
ATOM 623 C CA . ALA A 1 78 ? 10.153 5.377 -36.427 1.00 67.06 78 ALA A CA 1
ATOM 624 C C . ALA A 1 78 ? 9.221 5.751 -37.592 1.00 67.06 78 ALA A C 1
ATOM 626 O O . ALA A 1 78 ? 8.296 6.535 -37.399 1.00 67.06 78 ALA A O 1
ATOM 627 N N . LYS A 1 79 ? 9.375 5.104 -38.757 1.00 65.25 79 LYS A N 1
ATOM 628 C CA . LYS A 1 79 ? 8.484 5.304 -39.915 1.00 65.25 79 LYS A CA 1
ATOM 629 C C . LYS A 1 79 ? 7.016 5.008 -39.603 1.00 65.25 79 LYS A C 1
ATOM 631 O O . LYS A 1 79 ? 6.137 5.670 -40.132 1.00 65.25 79 LYS A O 1
ATOM 636 N N . ALA A 1 80 ? 6.747 4.059 -38.702 1.00 67.69 80 ALA A N 1
ATOM 637 C CA . ALA A 1 80 ? 5.384 3.723 -38.289 1.00 67.69 80 ALA A CA 1
ATOM 638 C C . ALA A 1 80 ? 4.705 4.829 -37.456 1.00 67.69 80 ALA A C 1
ATOM 640 O O . ALA A 1 80 ? 3.486 4.811 -37.303 1.00 67.69 80 ALA A O 1
ATOM 641 N N . PHE A 1 81 ? 5.476 5.776 -36.910 1.00 67.38 81 PHE A N 1
ATOM 642 C CA . PHE A 1 81 ? 4.966 6.902 -36.125 1.00 67.38 81 PHE A CA 1
ATOM 643 C C . PHE A 1 81 ? 4.953 8.227 -36.910 1.00 67.38 81 PHE A C 1
ATOM 645 O O . PHE A 1 81 ? 4.197 9.120 -36.539 1.00 67.38 81 PHE A O 1
ATOM 652 N N . GLU A 1 82 ? 5.710 8.354 -38.008 1.00 65.06 82 GLU A N 1
ATOM 653 C CA . GLU A 1 82 ? 5.671 9.533 -38.899 1.00 65.06 82 GLU A CA 1
ATOM 654 C C . GLU A 1 82 ? 4.329 9.656 -39.649 1.00 65.06 82 GLU A C 1
ATOM 656 O O . GLU A 1 82 ? 3.803 10.757 -39.816 1.00 65.06 82 GLU A O 1
ATOM 661 N N . ASP A 1 83 ? 3.708 8.529 -40.016 1.00 60.31 83 ASP A N 1
ATOM 662 C CA . ASP A 1 83 ? 2.387 8.507 -40.666 1.00 60.31 83 ASP A CA 1
ATOM 663 C C . ASP A 1 83 ? 1.247 8.993 -39.744 1.00 60.31 83 ASP A C 1
ATOM 665 O O . ASP A 1 83 ? 0.178 9.392 -40.219 1.00 60.31 83 ASP A O 1
ATOM 669 N N . ALA A 1 84 ? 1.463 8.984 -38.423 1.00 57.88 84 ALA A N 1
ATOM 670 C CA . ALA A 1 84 ? 0.484 9.437 -37.437 1.00 57.88 84 ALA A CA 1
ATOM 671 C C . ALA A 1 84 ? 0.484 10.966 -37.239 1.00 57.88 84 ALA A C 1
ATOM 673 O O . ALA A 1 84 ? -0.547 11.519 -36.856 1.00 57.88 84 ALA A O 1
ATOM 674 N N . GLU A 1 85 ? 1.594 11.663 -37.515 1.00 55.66 85 GLU A N 1
ATOM 675 C CA . GLU A 1 85 ? 1.674 13.129 -37.388 1.00 55.66 85 GLU A CA 1
ATOM 676 C C . GLU A 1 85 ? 1.215 13.879 -38.649 1.00 55.66 85 GLU A C 1
ATOM 678 O O . GLU A 1 85 ? 0.747 15.010 -38.538 1.00 55.66 85 GLU A O 1
ATOM 683 N N . ASN A 1 86 ? 1.256 13.246 -39.826 1.00 57.81 86 ASN A N 1
ATOM 684 C CA . ASN A 1 86 ? 0.806 13.852 -41.0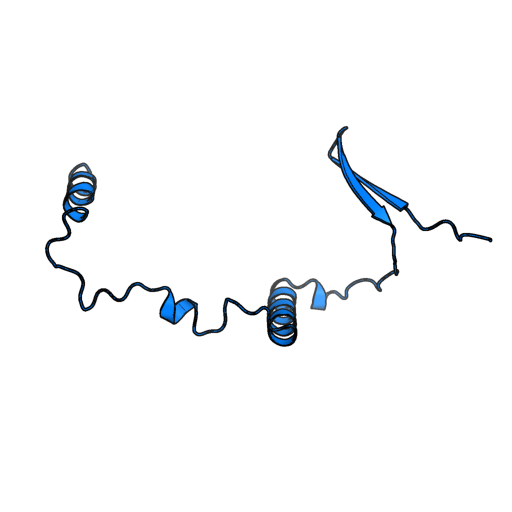90 1.00 57.81 86 ASN A CA 1
ATOM 685 C C . ASN A 1 86 ? -0.723 13.813 -41.313 1.00 57.81 86 ASN A C 1
ATOM 687 O O . ASN A 1 86 ? -1.208 14.373 -42.293 1.00 57.81 86 ASN A O 1
ATOM 691 N N . ASN A 1 87 ? -1.492 13.174 -40.422 1.00 53.28 87 ASN A N 1
ATOM 692 C CA . ASN A 1 87 ? -2.965 13.154 -40.439 1.00 53.28 87 ASN A CA 1
ATOM 693 C C . ASN A 1 87 ? -3.561 14.092 -39.372 1.00 53.28 87 ASN A C 1
ATOM 695 O O . ASN A 1 87 ? -4.400 13.686 -38.561 1.00 53.28 87 ASN A O 1
ATOM 699 N N . LYS A 1 88 ? -3.113 15.349 -39.353 1.00 44.50 88 LYS A N 1
ATOM 700 C CA . LYS A 1 88 ? -3.704 16.417 -38.539 1.00 44.50 88 LYS A CA 1
ATOM 701 C C . LYS A 1 88 ? -4.081 17.619 -39.387 1.00 44.50 88 LYS A C 1
ATOM 703 O O . LYS A 1 88 ? -3.274 17.987 -40.265 1.00 44.50 88 LYS A O 1
#

Sequence (88 aa):
MFIEPQQRFTIRQGTTTTGTGVFTELLPPQTDEEKNPKNKKKLMKAEMERLGFNPYGELAEKRLKPDYSHSPKDNPAAKAFEDAENNK